Protein AF-A0A1Y0BDJ4-F1 (afdb_monomer_lite)

Radius of gyration: 20.53 Å; chains: 1; bounding box: 43×25×59 Å

Foldseek 3Di:
DVVVVVVVVVCVLCVPFCLVVLVVVLVVPLVVVVVVVCVVPVVCVVVLVPDPCNVVVVVCVSVVCCVPPSVVVSVVVVVVRVVVSCVVVVVVVVVVVD

Structure (mmCIF, N/CA/C/O backbone):
data_AF-A0A1Y0BDJ4-F1
#
_entry.id   AF-A0A1Y0BDJ4-F1
#
loop_
_atom_site.group_PDB
_atom_site.id
_atom_site.type_symbol
_atom_site.label_atom_id
_atom_site.label_alt_id
_atom_site.label_comp_id
_atom_site.label_asym_id
_atom_site.label_entity_id
_atom_site.label_seq_id
_atom_site.pdbx_PDB_ins_code
_atom_site.Cartn_x
_atom_site.Cartn_y
_atom_site.Cartn_z
_atom_site.occupancy
_atom_site.B_iso_or_equiv
_atom_site.auth_seq_id
_atom_site.auth_comp_id
_atom_site.auth_asym_id
_atom_site.auth_atom_id
_atom_site.pdbx_PDB_model_num
ATOM 1 N N . MET A 1 1 ? -28.094 -15.146 14.153 1.00 54.59 1 MET A N 1
ATOM 2 C CA . MET A 1 1 ? -28.500 -13.733 13.928 1.00 54.59 1 MET A CA 1
ATOM 3 C C . MET A 1 1 ? -27.518 -12.671 14.453 1.00 54.59 1 MET A C 1
ATOM 5 O O . MET A 1 1 ? -27.657 -11.525 14.044 1.00 54.59 1 MET A O 1
ATOM 9 N N . ASN A 1 2 ? -26.506 -13.004 15.273 1.00 68.19 2 ASN A N 1
ATOM 10 C CA . ASN A 1 2 ? -25.556 -12.007 15.812 1.00 68.19 2 ASN A CA 1
ATOM 11 C C . ASN A 1 2 ? -24.396 -11.637 14.868 1.00 68.19 2 ASN A C 1
ATOM 13 O O . ASN A 1 2 ? -24.034 -10.467 14.792 1.00 68.19 2 ASN A O 1
ATOM 17 N N . PHE A 1 3 ? -23.861 -12.583 14.089 1.00 77.69 3 PHE A N 1
ATOM 18 C CA . PHE A 1 3 ? -22.716 -12.315 13.201 1.00 77.69 3 PHE A CA 1
ATOM 19 C C . PHE A 1 3 ? -23.026 -11.332 12.064 1.00 77.69 3 PHE A C 1
ATOM 21 O O . PHE A 1 3 ? -22.222 -10.453 11.778 1.00 77.69 3 PHE A O 1
ATOM 28 N N . VAL A 1 4 ? -24.217 -11.414 11.461 1.00 82.69 4 VAL A N 1
ATOM 29 C CA . VAL A 1 4 ? -24.631 -10.489 10.388 1.00 82.69 4 VAL A CA 1
ATOM 30 C C . VAL A 1 4 ? -24.747 -9.055 10.912 1.00 82.69 4 VAL A C 1
ATOM 32 O O . VAL A 1 4 ? -24.276 -8.123 10.267 1.00 82.69 4 VAL A O 1
ATOM 35 N N . LYS A 1 5 ? -25.304 -8.875 12.118 1.00 77.75 5 LYS A N 1
ATOM 36 C CA . LYS A 1 5 ? -25.386 -7.561 12.774 1.00 77.75 5 LYS A CA 1
ATOM 37 C C . LYS A 1 5 ? -24.007 -7.037 13.187 1.00 77.75 5 LYS A C 1
ATOM 39 O O . LYS A 1 5 ? -23.756 -5.844 13.050 1.00 77.75 5 LYS A O 1
ATOM 44 N N . SER A 1 6 ? -23.108 -7.920 13.625 1.00 76.38 6 SER A N 1
ATOM 45 C CA . SER A 1 6 ? -21.713 -7.574 13.919 1.00 76.38 6 SER A CA 1
ATOM 46 C C . SER A 1 6 ? -20.987 -7.068 12.663 1.00 76.38 6 SER A C 1
ATOM 48 O O . SER A 1 6 ? -20.476 -5.950 12.674 1.00 76.38 6 SER A O 1
ATOM 50 N N . LEU A 1 7 ? -21.062 -7.788 11.538 1.00 79.94 7 LEU A N 1
ATOM 51 C CA . LEU A 1 7 ? -20.475 -7.349 10.263 1.00 79.94 7 LEU A CA 1
ATOM 52 C C . LEU A 1 7 ? -21.090 -6.044 9.742 1.00 79.94 7 LEU A C 1
ATOM 54 O O . LEU A 1 7 ? -20.378 -5.168 9.255 1.00 79.94 7 LEU A O 1
ATOM 58 N N . GLN A 1 8 ? -22.407 -5.883 9.873 1.00 80.00 8 GLN A N 1
ATOM 59 C CA . GLN A 1 8 ? -23.086 -4.646 9.496 1.00 80.00 8 GLN A CA 1
ATOM 60 C C . GLN A 1 8 ? -22.622 -3.460 10.356 1.00 80.00 8 GLN A C 1
ATOM 62 O O . GLN A 1 8 ? -22.442 -2.360 9.832 1.00 80.00 8 GLN A O 1
ATOM 67 N N . SER A 1 9 ? -22.395 -3.676 11.655 1.00 74.25 9 SER A N 1
ATOM 68 C CA . SER A 1 9 ? -21.864 -2.645 12.549 1.00 74.25 9 SER A CA 1
ATOM 69 C C . SER A 1 9 ? -20.429 -2.254 12.181 1.00 74.25 9 SER A C 1
ATOM 71 O O . SER A 1 9 ? -20.139 -1.064 12.086 1.00 74.25 9 SER A O 1
ATOM 73 N N . GLU A 1 10 ? -19.571 -3.222 11.842 1.00 78.75 10 GLU A N 1
ATOM 74 C CA . GLU A 1 10 ? -18.205 -2.975 11.356 1.00 78.75 10 GLU A CA 1
ATOM 75 C C . GLU A 1 10 ? -18.191 -2.198 10.035 1.00 78.75 10 GLU A C 1
ATOM 77 O O . GLU A 1 10 ? -17.439 -1.236 9.856 1.00 78.75 10 GLU A O 1
ATOM 82 N N . TRP A 1 11 ? -19.095 -2.542 9.119 1.00 76.12 11 TRP A N 1
ATOM 83 C CA . TRP A 1 11 ? -19.264 -1.800 7.874 1.00 76.12 11 TRP A CA 1
ATOM 84 C C . TRP A 1 11 ? -19.681 -0.345 8.123 1.00 76.12 11 TRP A C 1
ATOM 86 O O . TRP A 1 11 ? -19.155 0.579 7.496 1.00 76.12 11 TRP A O 1
ATOM 96 N N . LEU A 1 12 ? -20.590 -0.115 9.077 1.00 74.31 12 LEU A N 1
ATOM 97 C CA . LEU A 1 12 ? -21.033 1.227 9.452 1.00 74.31 12 LEU A CA 1
ATOM 98 C C . LEU A 1 12 ? -19.894 2.049 10.080 1.00 74.31 12 LEU A C 1
ATOM 100 O O . LEU A 1 12 ? -19.735 3.221 9.731 1.00 74.31 12 LEU A O 1
ATOM 104 N N . LYS A 1 13 ? -19.068 1.425 10.937 1.00 71.06 13 LYS A N 1
ATOM 105 C CA . LYS A 1 13 ? -17.863 2.035 11.529 1.00 71.06 13 LYS A CA 1
ATOM 106 C C . LYS A 1 13 ? -16.850 2.451 10.454 1.00 71.06 13 LYS A C 1
ATOM 108 O O . LYS A 1 13 ? -16.219 3.502 10.568 1.00 71.06 13 LYS A O 1
ATOM 113 N N . LYS A 1 14 ? -16.724 1.667 9.377 1.00 73.38 14 LYS A N 1
ATOM 114 C CA . LYS A 1 14 ? -15.774 1.917 8.279 1.00 73.38 14 LYS A CA 1
ATOM 115 C C . LYS A 1 14 ? -16.277 2.925 7.231 1.00 73.38 14 LYS A C 1
ATOM 117 O O . LYS A 1 14 ? -15.458 3.569 6.582 1.00 73.38 14 LYS A O 1
ATOM 122 N N . LYS A 1 15 ? -17.595 3.127 7.081 1.00 67.88 15 LYS A N 1
ATOM 123 C CA . LYS A 1 15 ? -18.221 3.934 6.002 1.00 67.88 15 LYS A CA 1
ATOM 124 C C . LYS A 1 15 ? -17.774 5.405 5.930 1.00 67.88 15 LYS A C 1
ATOM 126 O O . LYS A 1 15 ? -17.844 6.007 4.864 1.00 67.88 15 LYS A O 1
ATOM 131 N N . ARG A 1 16 ? -17.319 5.999 7.037 1.00 66.56 16 ARG A N 1
ATOM 132 C CA . ARG A 1 16 ? -16.757 7.370 7.082 1.00 66.56 16 ARG A CA 1
ATOM 133 C C . ARG A 1 16 ? -15.278 7.395 7.472 1.00 66.56 16 ARG A C 1
ATOM 135 O O . ARG A 1 16 ? -14.761 8.427 7.888 1.00 66.56 16 ARG A O 1
ATOM 142 N N . SER A 1 17 ? -14.617 6.247 7.389 1.00 73.44 17 SER A N 1
ATOM 143 C CA . SER A 1 17 ? -13.212 6.109 7.734 1.00 73.44 17 SER A CA 1
ATOM 144 C C . SER A 1 17 ? -12.317 6.379 6.526 1.00 73.44 17 SER A C 1
ATOM 146 O O . SER A 1 17 ? -12.663 6.069 5.385 1.00 73.44 17 SER A O 1
ATOM 148 N N . LEU A 1 18 ? -11.111 6.879 6.797 1.00 77.81 18 LEU A N 1
ATOM 149 C CA . LEU A 1 18 ? -10.036 7.024 5.816 1.00 77.81 18 LEU A CA 1
ATOM 150 C C . LEU A 1 18 ? -9.548 5.677 5.247 1.00 77.81 18 LEU A C 1
ATOM 152 O O . LEU A 1 18 ? -8.746 5.669 4.320 1.00 77.81 18 LEU A O 1
ATOM 156 N N . ALA A 1 19 ? -10.059 4.539 5.735 1.00 79.31 19 ALA A N 1
ATOM 157 C CA . ALA A 1 19 ? -9.713 3.209 5.237 1.00 79.31 19 ALA A CA 1
ATOM 158 C C . ALA A 1 19 ? -9.921 3.061 3.724 1.00 79.31 19 ALA A C 1
ATOM 160 O O . ALA A 1 19 ? -9.092 2.463 3.046 1.00 79.31 19 ALA A O 1
ATOM 161 N N . ALA A 1 20 ? -11.026 3.595 3.193 1.00 78.12 20 ALA A N 1
ATOM 162 C CA . ALA A 1 20 ? -11.308 3.525 1.760 1.00 78.12 20 ALA A CA 1
ATOM 163 C C . ALA A 1 20 ? -10.284 4.338 0.951 1.00 78.12 20 ALA A C 1
ATOM 165 O O . ALA A 1 20 ? -9.789 3.872 -0.072 1.00 78.12 20 ALA A O 1
ATOM 166 N N . TRP A 1 21 ? -9.906 5.514 1.455 1.00 82.75 21 TRP A N 1
ATOM 167 C CA . TRP A 1 21 ? -8.902 6.379 0.836 1.00 82.75 21 TRP A CA 1
ATOM 168 C C . TRP A 1 21 ? -7.498 5.786 0.880 1.00 82.75 21 TRP A C 1
ATOM 170 O O . TRP A 1 21 ? -6.749 5.941 -0.076 1.00 82.75 21 TRP A O 1
ATOM 180 N N . LEU A 1 22 ? -7.158 5.064 1.946 1.00 82.06 22 LEU A N 1
ATOM 181 C CA . LEU A 1 22 ? -5.889 4.352 2.075 1.00 82.06 22 LEU A CA 1
ATOM 182 C C . LEU A 1 22 ? -5.759 3.254 1.010 1.00 82.06 22 LEU A C 1
ATOM 184 O O . LEU A 1 22 ? -4.723 3.151 0.360 1.00 82.06 22 LEU A O 1
ATOM 188 N N . VAL A 1 23 ? -6.828 2.484 0.776 1.00 84.25 23 VAL A N 1
ATOM 189 C CA . VAL A 1 23 ? -6.849 1.438 -0.261 1.00 84.25 23 VAL A CA 1
ATOM 190 C C . VAL A 1 23 ? -6.778 2.046 -1.660 1.00 84.25 23 VAL A C 1
ATOM 192 O O . VAL A 1 23 ? -5.966 1.607 -2.470 1.00 84.25 23 VAL A O 1
ATOM 195 N N . ILE A 1 24 ? -7.587 3.072 -1.939 1.00 86.06 24 ILE A N 1
ATOM 196 C CA . ILE A 1 24 ? -7.591 3.747 -3.244 1.00 86.06 24 ILE A CA 1
ATOM 197 C C . ILE A 1 24 ? -6.225 4.397 -3.505 1.00 86.06 24 ILE A C 1
ATOM 199 O O . ILE A 1 24 ? -5.612 4.145 -4.538 1.00 86.06 24 ILE A O 1
ATOM 203 N N . GLY A 1 25 ? -5.708 5.178 -2.554 1.00 85.81 25 GLY A N 1
ATOM 204 C CA . GLY A 1 25 ? -4.410 5.841 -2.673 1.00 85.81 25 GLY A CA 1
ATOM 205 C C . GLY A 1 25 ? -3.261 4.849 -2.844 1.00 85.81 25 GLY A C 1
ATOM 206 O O . GLY A 1 25 ? -2.428 5.027 -3.729 1.00 85.81 25 GLY A O 1
ATOM 207 N N . GLY A 1 26 ? -3.255 3.766 -2.062 1.00 84.75 26 GLY A N 1
ATOM 208 C CA . GLY A 1 26 ? -2.260 2.703 -2.183 1.00 84.75 26 GLY A CA 1
ATOM 209 C C . GLY A 1 26 ? -2.309 1.987 -3.536 1.00 84.75 26 GLY A C 1
ATOM 210 O O . GLY A 1 26 ? -1.266 1.760 -4.143 1.00 84.75 26 GLY A O 1
ATOM 211 N N . ALA A 1 27 ? -3.506 1.697 -4.055 1.00 86.06 27 ALA A N 1
ATOM 212 C CA . ALA A 1 27 ? -3.678 1.040 -5.351 1.00 86.06 27 ALA A CA 1
ATOM 213 C C . ALA A 1 27 ? -3.169 1.895 -6.525 1.00 86.06 27 ALA A C 1
ATOM 215 O O . ALA A 1 27 ? -2.598 1.359 -7.474 1.00 86.06 27 ALA A O 1
ATOM 216 N N . PHE A 1 28 ? -3.332 3.220 -6.457 1.00 88.50 28 PHE A N 1
ATOM 217 C CA . PHE A 1 28 ? -2.844 4.134 -7.495 1.00 88.50 28 PHE A CA 1
ATOM 218 C C . PHE A 1 28 ? -1.363 4.492 -7.363 1.00 88.50 28 PHE A C 1
ATOM 220 O O . PHE A 1 28 ? -0.777 4.995 -8.324 1.00 88.50 28 PHE A O 1
ATOM 227 N N . PHE A 1 29 ? -0.734 4.216 -6.224 1.00 86.06 29 PHE A N 1
ATOM 228 C CA . PHE A 1 29 ? 0.634 4.641 -5.950 1.00 86.06 29 PHE A CA 1
ATOM 229 C C . PHE A 1 29 ? 1.658 4.018 -6.918 1.00 86.06 29 PHE A C 1
ATOM 231 O O . PHE A 1 29 ? 2.348 4.746 -7.635 1.00 86.06 29 PHE A O 1
ATOM 238 N N . THR A 1 30 ? 1.715 2.684 -7.018 1.00 86.31 30 THR A N 1
ATOM 239 C CA . THR A 1 30 ? 2.675 1.998 -7.908 1.00 86.31 30 THR A CA 1
ATOM 240 C C . THR A 1 30 ? 2.444 2.293 -9.393 1.00 86.31 30 THR A C 1
ATOM 242 O O . THR A 1 30 ? 3.412 2.656 -10.069 1.00 86.31 30 THR A O 1
ATOM 245 N N . PRO A 1 31 ? 1.207 2.216 -9.933 1.00 87.69 31 PRO A N 1
ATOM 246 C CA . PRO A 1 31 ? 0.950 2.568 -11.328 1.00 87.69 31 PRO A CA 1
ATOM 247 C C . PRO A 1 31 ? 1.360 4.005 -11.659 1.00 87.69 31 PRO A C 1
ATOM 249 O O . PRO A 1 31 ? 1.956 4.240 -12.709 1.00 87.69 31 PRO A O 1
ATOM 252 N N . SER A 1 32 ? 1.108 4.953 -10.749 1.00 89.31 32 SER A N 1
ATOM 253 C CA . SER A 1 32 ? 1.476 6.358 -10.952 1.00 89.31 32 SER A CA 1
ATOM 254 C C . SER A 1 32 ? 2.989 6.530 -11.051 1.00 89.31 32 SER A C 1
ATOM 256 O O . SER A 1 32 ? 3.472 7.165 -11.985 1.00 89.31 32 SER A O 1
ATOM 258 N N . ILE A 1 33 ? 3.761 5.917 -10.147 1.00 88.06 33 ILE A N 1
ATOM 259 C CA . ILE A 1 33 ? 5.232 5.985 -10.178 1.00 88.06 33 ILE A CA 1
ATOM 260 C C . ILE A 1 33 ? 5.787 5.405 -11.478 1.00 88.06 33 ILE A C 1
ATOM 262 O O . ILE A 1 33 ? 6.656 6.012 -12.109 1.00 88.06 33 ILE A O 1
ATOM 266 N N . ILE A 1 34 ? 5.281 4.245 -11.901 1.00 86.81 34 ILE A N 1
ATOM 267 C CA . ILE A 1 34 ? 5.720 3.602 -13.143 1.00 86.81 34 ILE A CA 1
ATOM 268 C C . ILE A 1 34 ? 5.376 4.486 -14.345 1.00 86.81 34 ILE A C 1
ATOM 270 O O . ILE A 1 34 ? 6.216 4.658 -15.230 1.00 86.81 34 ILE A O 1
ATOM 274 N N . LEU A 1 35 ? 4.185 5.090 -14.365 1.00 88.69 35 LEU A N 1
ATOM 275 C CA . LEU A 1 35 ? 3.766 6.009 -15.420 1.00 88.69 35 LEU A CA 1
ATOM 276 C C . LEU A 1 35 ? 4.692 7.231 -15.498 1.00 88.69 35 LEU A C 1
ATOM 278 O O . LEU A 1 35 ? 5.228 7.520 -16.567 1.00 88.69 35 LEU A O 1
ATOM 282 N N . PHE A 1 36 ? 4.958 7.901 -14.373 1.00 90.88 36 PHE A N 1
ATOM 283 C CA . PHE A 1 36 ? 5.871 9.049 -14.326 1.00 90.88 36 PHE A CA 1
ATOM 284 C C . PHE A 1 36 ? 7.299 8.676 -14.740 1.00 90.88 36 PHE A C 1
ATOM 286 O O . PHE A 1 36 ? 7.937 9.404 -15.504 1.00 90.88 36 PHE A O 1
ATOM 293 N N . SER A 1 37 ? 7.794 7.519 -14.291 1.00 87.50 37 SER A N 1
ATOM 294 C CA . SER A 1 37 ? 9.115 7.011 -14.672 1.00 87.50 37 SER A CA 1
ATOM 295 C C . SER A 1 37 ? 9.219 6.760 -16.179 1.00 87.50 37 SER A C 1
ATOM 297 O O . SER A 1 37 ? 10.229 7.106 -16.799 1.00 87.50 37 SER A O 1
ATOM 299 N N . ARG A 1 38 ? 8.159 6.222 -16.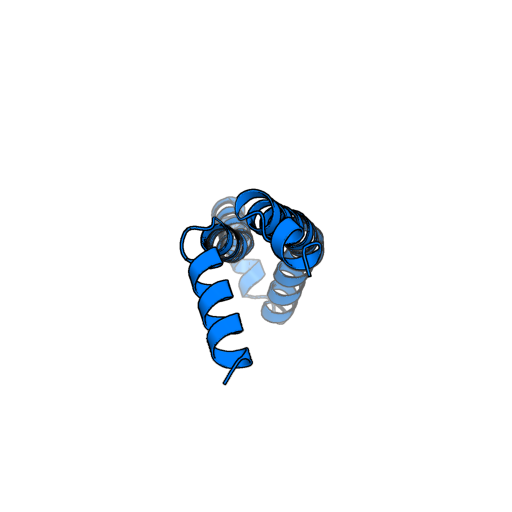794 1.00 86.75 38 A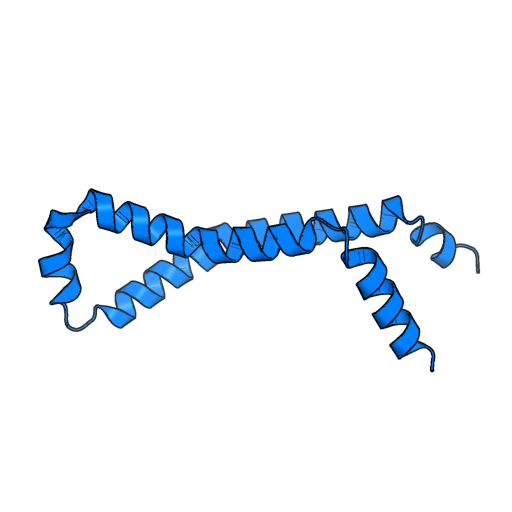RG A N 1
ATOM 300 C CA . ARG A 1 38 ? 8.091 5.979 -18.241 1.00 86.75 38 ARG A CA 1
ATOM 301 C C . ARG A 1 38 ? 8.011 7.277 -19.037 1.00 86.75 38 ARG A C 1
ATOM 303 O O . ARG A 1 38 ? 8.767 7.423 -19.990 1.00 86.75 38 ARG A O 1
ATOM 310 N N . ILE A 1 39 ? 7.187 8.238 -18.618 1.00 89.75 39 ILE A N 1
ATOM 311 C CA . ILE A 1 39 ? 7.094 9.554 -19.274 1.00 89.75 39 ILE A CA 1
ATOM 312 C C . ILE A 1 39 ? 8.461 10.254 -19.274 1.00 89.75 39 ILE A C 1
ATOM 314 O O . ILE A 1 39 ? 8.910 10.736 -20.312 1.00 89.75 39 ILE A O 1
ATOM 318 N N . LYS A 1 40 ? 9.171 10.251 -18.138 1.00 89.31 40 LYS A N 1
ATOM 319 C CA . LYS A 1 40 ? 10.501 10.872 -18.027 1.00 89.31 40 LYS A CA 1
ATOM 320 C C . LYS A 1 40 ? 11.566 10.157 -18.867 1.00 89.31 40 LYS A C 1
ATOM 322 O O . LYS A 1 40 ? 12.482 10.797 -19.371 1.00 89.31 40 LYS A O 1
ATOM 327 N N . ASN A 1 41 ? 11.451 8.839 -19.030 1.00 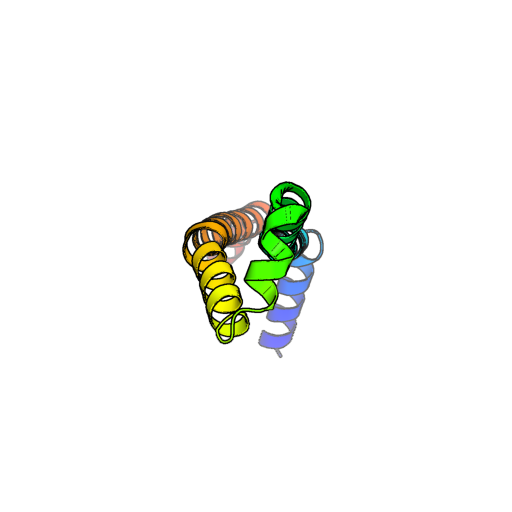85.06 41 ASN A N 1
ATOM 328 C CA . ASN A 1 41 ? 12.392 8.016 -19.790 1.00 85.06 41 ASN A CA 1
ATOM 329 C C . ASN A 1 41 ? 11.854 7.628 -21.180 1.00 85.06 41 ASN A C 1
ATOM 331 O O . ASN A 1 41 ? 12.143 6.528 -21.655 1.00 85.06 41 ASN A O 1
ATOM 335 N N . ALA A 1 42 ? 11.121 8.542 -21.836 1.00 80.19 42 ALA A N 1
ATOM 336 C CA . ALA A 1 42 ? 10.517 8.386 -23.168 1.00 80.19 42 ALA A CA 1
ATOM 337 C C . ALA A 1 42 ? 11.428 7.653 -24.176 1.00 80.19 42 ALA A C 1
ATOM 339 O O . ALA A 1 42 ? 11.030 6.690 -24.827 1.00 80.19 42 ALA A O 1
ATOM 340 N N . HIS A 1 43 ? 12.697 8.061 -24.237 1.00 78.19 43 HIS A N 1
ATOM 341 C CA . HIS A 1 43 ? 13.685 7.546 -25.185 1.00 78.19 43 HIS A CA 1
ATOM 342 C C . HIS A 1 43 ? 14.061 6.064 -24.966 1.00 78.19 43 HIS A C 1
ATOM 344 O O . HIS A 1 43 ? 14.492 5.388 -25.896 1.00 78.19 43 HIS A O 1
ATOM 350 N N . LYS A 1 44 ? 13.924 5.527 -23.748 1.00 78.88 44 LYS A N 1
ATOM 351 C CA . LYS A 1 44 ? 14.284 4.131 -23.427 1.00 78.88 44 LYS A CA 1
ATOM 352 C C . LYS A 1 44 ? 13.120 3.155 -23.625 1.00 78.88 44 LYS A C 1
ATOM 354 O O . LYS A 1 44 ? 13.298 1.954 -23.458 1.00 78.88 44 LYS A O 1
ATOM 359 N N . LEU A 1 45 ? 11.925 3.645 -23.958 1.00 78.50 45 LEU A N 1
ATOM 360 C CA . LEU A 1 45 ? 10.734 2.802 -24.087 1.00 78.50 45 LEU A CA 1
ATOM 361 C C . LEU A 1 45 ? 10.773 1.896 -25.316 1.00 78.50 45 LEU A C 1
ATOM 363 O O . LEU A 1 45 ? 10.313 0.764 -25.233 1.00 78.50 45 LEU A O 1
ATOM 367 N N . THR A 1 46 ? 11.345 2.354 -26.429 1.00 79.06 46 THR A N 1
ATOM 368 C CA . THR A 1 46 ? 11.438 1.562 -27.667 1.00 79.06 46 THR A CA 1
ATOM 369 C C . THR A 1 46 ? 12.274 0.299 -27.472 1.00 79.06 46 THR A C 1
ATOM 371 O O . THR A 1 46 ? 11.869 -0.779 -27.898 1.00 79.06 46 THR A O 1
ATOM 374 N N . THR A 1 47 ? 13.392 0.402 -26.754 1.00 80.50 47 THR A N 1
ATOM 375 C CA . THR A 1 47 ? 14.236 -0.750 -26.412 1.00 80.50 47 THR A CA 1
ATOM 376 C C . THR A 1 47 ? 13.621 -1.619 -25.315 1.00 80.50 47 THR A C 1
ATOM 378 O O . THR A 1 47 ? 13.776 -2.835 -25.344 1.00 80.50 47 THR A O 1
ATOM 381 N N . LEU A 1 48 ? 12.883 -1.023 -24.370 1.00 80.44 48 LEU A N 1
ATOM 382 C CA . LEU A 1 48 ? 12.222 -1.751 -23.285 1.00 80.44 48 LEU A CA 1
ATOM 383 C C . LEU A 1 48 ? 11.041 -2.604 -23.780 1.00 80.44 48 LEU A C 1
ATOM 385 O O . LEU A 1 48 ? 10.892 -3.742 -23.348 1.00 80.44 48 LEU A O 1
ATOM 389 N N . TYR A 1 49 ? 10.203 -2.067 -24.674 1.00 83.50 49 TYR A N 1
ATOM 390 C CA . TYR A 1 49 ? 9.036 -2.778 -25.212 1.00 83.50 49 TYR A CA 1
ATOM 391 C C . TYR A 1 49 ? 9.399 -3.835 -26.256 1.00 83.50 49 TYR A C 1
ATOM 393 O O . TYR A 1 49 ? 8.644 -4.784 -26.437 1.00 83.50 49 TYR A O 1
ATOM 401 N N . GLY A 1 50 ? 10.548 -3.692 -26.922 1.00 82.94 50 GLY A N 1
ATOM 402 C CA . GLY A 1 50 ? 11.066 -4.701 -27.848 1.00 82.94 50 GLY A CA 1
ATOM 403 C C . GLY A 1 50 ? 11.702 -5.914 -27.161 1.00 82.94 50 GLY A C 1
ATOM 404 O O . GLY A 1 50 ? 12.070 -6.869 -27.840 1.00 82.94 50 GLY A O 1
ATOM 405 N N . ALA A 1 51 ? 11.861 -5.889 -25.834 1.00 88.00 51 ALA A N 1
ATOM 406 C CA . ALA A 1 51 ? 12.496 -6.974 -25.102 1.00 88.00 51 ALA A CA 1
ATOM 407 C C . ALA A 1 51 ? 11.553 -8.191 -24.970 1.00 88.00 51 ALA A C 1
ATOM 409 O O . ALA A 1 51 ? 10.398 -8.029 -24.566 1.00 88.00 51 ALA A O 1
ATOM 410 N N . PRO A 1 52 ? 12.034 -9.422 -25.230 1.00 88.25 52 PRO A N 1
ATOM 411 C CA . PRO A 1 52 ? 11.208 -10.631 -25.149 1.00 88.25 52 PRO A CA 1
ATOM 412 C C . PRO A 1 52 ? 10.725 -10.934 -23.721 1.00 88.25 52 PRO A C 1
ATOM 414 O O . PRO A 1 52 ? 9.710 -11.598 -23.534 1.00 88.25 52 PRO A O 1
ATOM 417 N N . ASP A 1 53 ? 11.420 -10.420 -22.705 1.00 91.00 53 ASP A N 1
ATOM 418 C CA . ASP A 1 53 ? 11.127 -10.617 -21.283 1.00 91.00 53 ASP A CA 1
ATOM 419 C C . ASP A 1 53 ? 10.418 -9.419 -20.627 1.00 91.00 53 ASP A C 1
ATOM 421 O O . ASP A 1 53 ? 10.349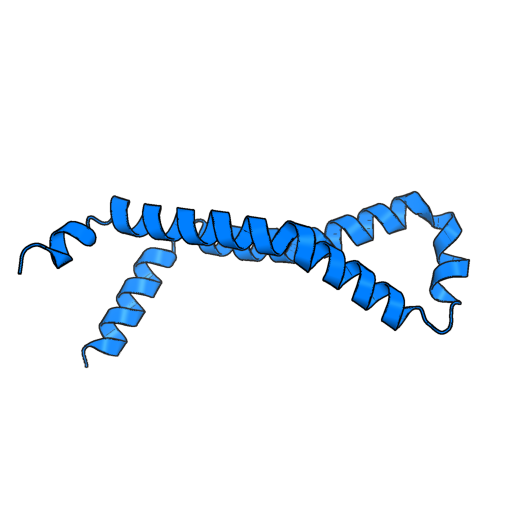 -9.321 -19.397 1.00 91.00 53 ASP A O 1
ATOM 425 N N . PHE A 1 54 ? 9.859 -8.511 -21.436 1.00 88.50 54 PHE A N 1
ATOM 426 C CA . PHE A 1 54 ? 9.207 -7.284 -20.976 1.00 88.50 54 PHE A CA 1
ATOM 427 C C . PHE A 1 54 ? 8.170 -7.524 -19.867 1.00 88.50 54 PHE A C 1
ATOM 429 O O . PHE A 1 54 ? 8.208 -6.857 -18.832 1.00 88.50 54 PHE A O 1
ATOM 436 N N . TRP A 1 55 ? 7.260 -8.483 -20.058 1.00 87.38 55 TRP A N 1
ATOM 437 C CA . TRP A 1 55 ? 6.172 -8.751 -19.111 1.00 87.38 55 TRP A CA 1
ATOM 438 C C . TRP A 1 55 ? 6.674 -9.247 -17.758 1.00 87.38 55 TRP A C 1
ATOM 440 O O . TRP A 1 55 ? 6.179 -8.812 -16.720 1.00 87.38 55 TRP A O 1
ATOM 450 N N . ILE A 1 56 ? 7.694 -10.105 -17.767 1.00 90.31 56 ILE A N 1
ATOM 451 C CA . ILE A 1 56 ? 8.295 -10.663 -16.552 1.00 90.31 56 ILE A CA 1
ATOM 452 C C . ILE A 1 56 ? 9.021 -9.558 -15.786 1.00 90.31 56 ILE A C 1
ATOM 454 O O . ILE A 1 56 ? 8.822 -9.401 -14.582 1.00 90.31 56 ILE A O 1
ATOM 458 N N . LYS A 1 57 ? 9.807 -8.734 -16.489 1.00 88.50 57 LYS A N 1
ATOM 459 C CA . LYS A 1 57 ? 10.484 -7.576 -15.895 1.00 88.50 57 LYS A CA 1
ATOM 460 C C . LYS A 1 57 ? 9.494 -6.574 -15.310 1.00 88.50 57 LYS A C 1
ATOM 462 O O . LYS A 1 57 ? 9.691 -6.120 -14.187 1.00 88.50 57 LYS A O 1
ATOM 467 N N . LEU A 1 58 ? 8.420 -6.254 -16.036 1.00 87.94 58 LEU A N 1
ATOM 468 C CA . LEU A 1 58 ? 7.387 -5.333 -15.566 1.00 87.94 58 LEU A CA 1
ATOM 469 C C . LEU A 1 58 ? 6.677 -5.867 -14.319 1.00 87.94 58 LEU A C 1
ATOM 471 O O . LEU A 1 58 ? 6.484 -5.117 -13.362 1.00 87.94 58 LEU A O 1
ATOM 475 N N . TRP A 1 59 ? 6.307 -7.148 -14.322 1.00 89.06 59 TRP A N 1
ATOM 476 C CA . TRP A 1 59 ? 5.674 -7.793 -13.177 1.00 89.06 59 TRP A CA 1
ATOM 477 C C . TRP A 1 59 ? 6.580 -7.751 -11.949 1.00 89.06 59 TRP A C 1
ATOM 479 O O . TRP A 1 59 ? 6.173 -7.227 -10.915 1.00 89.06 59 TRP A O 1
ATOM 489 N N . ASN A 1 60 ? 7.824 -8.216 -12.085 1.00 89.94 60 ASN A N 1
ATOM 490 C CA . ASN A 1 60 ? 8.783 -8.256 -10.983 1.00 89.94 60 ASN A CA 1
ATOM 491 C C . ASN A 1 60 ? 9.062 -6.857 -10.431 1.00 89.94 60 ASN A C 1
ATOM 493 O O . ASN A 1 60 ? 9.000 -6.661 -9.225 1.00 89.94 60 ASN A O 1
ATOM 497 N N . GLN A 1 61 ? 9.267 -5.867 -11.302 1.00 87.12 61 GLN A N 1
ATOM 498 C CA . GLN A 1 61 ? 9.492 -4.482 -10.890 1.00 87.12 61 GLN A CA 1
ATOM 499 C C . GLN A 1 61 ? 8.291 -3.900 -10.126 1.00 87.12 61 GLN A C 1
ATOM 501 O O . GLN A 1 61 ? 8.455 -3.207 -9.121 1.00 87.12 61 GLN A O 1
ATOM 506 N N . THR A 1 62 ? 7.072 -4.168 -10.600 1.00 87.38 62 THR A N 1
ATOM 507 C CA . THR A 1 62 ? 5.839 -3.683 -9.960 1.00 87.38 62 THR A CA 1
ATOM 508 C C . THR A 1 62 ? 5.620 -4.374 -8.615 1.00 87.38 62 THR A C 1
ATOM 510 O O . THR A 1 62 ? 5.276 -3.723 -7.627 1.00 87.38 62 THR A O 1
ATOM 513 N N . TRP A 1 63 ? 5.856 -5.686 -8.567 1.00 87.88 63 TRP A N 1
ATOM 514 C CA . TRP A 1 63 ? 5.711 -6.506 -7.373 1.00 87.88 63 TRP A CA 1
ATOM 515 C C . TRP A 1 63 ? 6.741 -6.158 -6.299 1.00 87.88 63 TRP A C 1
ATOM 517 O O . TRP A 1 63 ? 6.375 -5.982 -5.144 1.00 87.88 63 TRP A O 1
ATOM 527 N N . GLU A 1 64 ? 8.010 -5.998 -6.668 1.00 88.00 64 GLU A N 1
ATOM 528 C CA . GLU A 1 64 ? 9.086 -5.635 -5.742 1.00 88.00 64 GLU A CA 1
ATOM 529 C C . GLU A 1 64 ? 8.823 -4.266 -5.100 1.00 88.00 64 GLU A C 1
ATOM 531 O O . GLU A 1 64 ? 8.893 -4.120 -3.880 1.00 88.00 64 GLU A O 1
ATOM 536 N N . SER A 1 65 ? 8.399 -3.282 -5.902 1.00 83.06 65 SER A N 1
ATOM 537 C CA . SER A 1 65 ? 7.976 -1.973 -5.395 1.00 83.06 65 SER A CA 1
ATOM 538 C C . SER A 1 65 ? 6.773 -2.074 -4.447 1.00 83.06 65 SER A C 1
ATOM 540 O O . SER A 1 65 ? 6.758 -1.421 -3.400 1.00 83.06 65 SER A O 1
ATOM 542 N N . MET A 1 66 ? 5.778 -2.904 -4.778 1.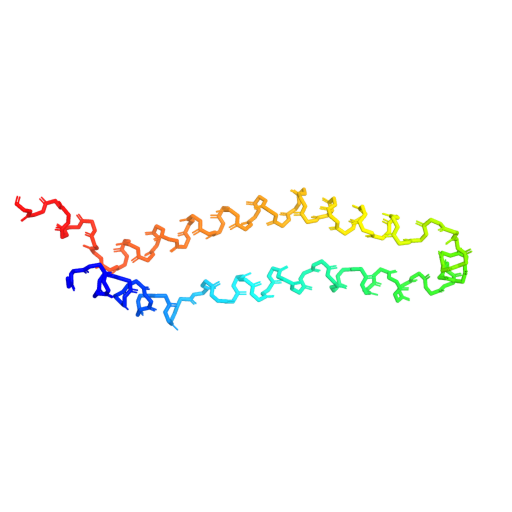00 85.56 66 MET A N 1
ATOM 543 C CA . MET A 1 66 ? 4.623 -3.159 -3.912 1.00 85.56 66 MET A CA 1
ATOM 544 C C . MET A 1 66 ? 5.048 -3.807 -2.583 1.00 85.56 66 MET A C 1
ATOM 546 O O . MET A 1 66 ? 4.600 -3.383 -1.517 1.00 85.56 66 MET A O 1
ATOM 550 N N . ALA A 1 67 ? 5.933 -4.803 -2.635 1.00 87.31 67 ALA A N 1
ATOM 551 C CA . ALA A 1 67 ? 6.355 -5.591 -1.485 1.00 87.31 67 ALA A CA 1
ATOM 552 C C . ALA A 1 67 ? 7.237 -4.813 -0.506 1.00 87.31 67 ALA A C 1
ATOM 554 O O . ALA A 1 67 ? 7.041 -4.913 0.703 1.00 87.31 67 ALA A O 1
ATOM 555 N N . VAL A 1 68 ? 8.183 -4.022 -1.013 1.00 86.88 68 VAL A N 1
ATOM 556 C CA . VAL A 1 68 ? 9.150 -3.307 -0.169 1.00 86.88 68 VAL A CA 1
ATOM 557 C C . VAL A 1 68 ? 8.559 -2.026 0.421 1.00 86.88 68 VAL A C 1
ATOM 559 O O . VAL A 1 68 ? 8.912 -1.649 1.534 1.00 86.88 68 VAL A O 1
ATOM 562 N N . PHE A 1 69 ? 7.657 -1.350 -0.297 1.00 83.94 69 PHE A N 1
ATOM 563 C CA . PHE A 1 69 ? 7.174 -0.028 0.108 1.00 83.94 69 PHE A CA 1
ATOM 564 C C . PHE A 1 69 ? 5.705 -0.017 0.540 1.00 83.94 69 PHE A C 1
ATOM 566 O O . PHE A 1 69 ? 5.386 0.366 1.667 1.00 83.94 69 PHE A O 1
ATOM 573 N N . LEU A 1 70 ? 4.796 -0.436 -0.345 1.00 85.69 70 LEU A N 1
ATOM 574 C CA . LEU A 1 70 ? 3.355 -0.311 -0.102 1.00 85.69 70 LEU A CA 1
ATOM 575 C C . LEU A 1 70 ? 2.853 -1.263 0.975 1.00 85.69 70 LEU A C 1
ATOM 577 O O . LEU A 1 70 ? 2.020 -0.862 1.782 1.00 85.69 70 LEU A O 1
ATOM 581 N N . LEU A 1 71 ? 3.345 -2.503 0.999 1.00 88.25 71 LEU A N 1
ATOM 582 C CA . LEU A 1 71 ? 2.907 -3.496 1.978 1.00 88.25 71 LEU A CA 1
ATOM 583 C C . LEU A 1 71 ? 3.216 -3.063 3.423 1.00 88.25 71 LEU A C 1
ATOM 585 O O . LEU A 1 71 ? 2.278 -3.000 4.220 1.00 88.25 71 LEU A O 1
ATOM 589 N N . PRO A 1 72 ? 4.460 -2.685 3.777 1.00 90.44 72 PRO A N 1
ATOM 590 C CA . PRO A 1 72 ? 4.774 -2.217 5.127 1.00 90.44 72 PRO A CA 1
ATOM 591 C C . PRO A 1 72 ? 3.948 -0.997 5.546 1.00 90.44 72 PRO A C 1
ATOM 593 O O . PRO A 1 72 ? 3.364 -0.984 6.629 1.00 90.44 72 PRO A O 1
ATOM 596 N N . ILE A 1 73 ? 3.834 0.008 4.673 1.00 89.25 73 ILE A N 1
ATOM 597 C CA . ILE A 1 73 ? 3.068 1.230 4.957 1.00 89.25 73 ILE A CA 1
ATOM 598 C C . ILE A 1 73 ? 1.576 0.917 5.095 1.00 89.25 73 ILE A C 1
ATOM 600 O O . ILE A 1 73 ? 0.923 1.399 6.020 1.00 89.25 73 ILE A O 1
ATOM 604 N N . GLY A 1 74 ? 1.037 0.081 4.210 1.00 87.94 74 GLY A N 1
ATOM 605 C CA . GLY A 1 74 ? -0.355 -0.351 4.243 1.00 87.94 74 GLY A CA 1
ATOM 606 C C . GLY A 1 74 ? -0.701 -1.091 5.533 1.00 87.94 74 GLY A C 1
ATOM 607 O O . GLY A 1 74 ? -1.755 -0.832 6.112 1.00 87.94 74 GLY A O 1
ATOM 608 N N . ILE A 1 75 ? 0.201 -1.946 6.026 1.00 90.50 75 ILE A N 1
ATOM 609 C CA . ILE A 1 75 ? 0.036 -2.642 7.308 1.00 90.50 75 ILE A CA 1
ATOM 610 C C . ILE A 1 75 ? 0.051 -1.641 8.467 1.00 90.50 75 ILE A C 1
ATOM 612 O O . ILE A 1 75 ? -0.876 -1.642 9.274 1.00 90.50 75 ILE A O 1
ATOM 616 N N . ILE A 1 76 ? 1.056 -0.761 8.536 1.00 91.12 76 ILE A N 1
ATOM 617 C CA . ILE A 1 76 ? 1.190 0.226 9.621 1.00 91.12 76 ILE A CA 1
ATOM 618 C C . ILE A 1 76 ? -0.045 1.128 9.687 1.00 91.12 76 ILE A C 1
ATOM 620 O O . ILE A 1 76 ? -0.662 1.278 10.744 1.00 91.12 76 ILE A O 1
ATOM 624 N N . LEU A 1 77 ? -0.436 1.704 8.550 1.00 89.25 77 LEU A N 1
ATOM 625 C CA . LEU A 1 77 ? -1.592 2.588 8.476 1.00 89.25 77 LEU A CA 1
ATOM 626 C C . LEU A 1 77 ? -2.902 1.827 8.711 1.00 89.25 77 LEU A C 1
ATOM 628 O O . LEU A 1 77 ? -3.799 2.355 9.362 1.00 89.25 77 LEU A O 1
ATOM 632 N N . GLY A 1 78 ? -3.018 0.591 8.222 1.00 89.25 78 GLY A N 1
ATOM 633 C CA . GLY A 1 78 ? -4.192 -0.255 8.426 1.00 89.25 78 GLY A CA 1
ATOM 634 C C . GLY A 1 78 ? -4.420 -0.586 9.899 1.00 89.25 78 GLY A C 1
ATOM 635 O O . GLY A 1 78 ? -5.525 -0.395 10.407 1.00 89.25 78 GLY A O 1
ATOM 636 N N . VAL A 1 79 ? -3.368 -1.014 10.602 1.00 90.06 79 VAL A N 1
ATOM 637 C CA . VAL A 1 79 ? -3.415 -1.293 12.044 1.00 90.06 79 VAL A CA 1
ATOM 638 C C . VAL A 1 79 ? -3.695 -0.013 12.831 1.00 90.06 79 VAL A C 1
ATOM 640 O O . VAL A 1 79 ? -4.583 -0.006 13.680 1.00 90.06 79 VAL A O 1
ATOM 643 N N . GLY A 1 80 ? -2.999 1.087 12.526 1.00 88.31 80 GLY A N 1
ATOM 644 C CA . GLY A 1 80 ? -3.211 2.372 13.200 1.00 88.31 80 GLY A CA 1
ATOM 645 C C . GLY A 1 80 ? -4.625 2.924 13.013 1.00 88.31 80 GLY A C 1
ATOM 646 O O . GLY A 1 80 ? -5.226 3.471 13.933 1.00 88.31 80 GLY A O 1
ATOM 647 N N . LEU A 1 81 ? -5.203 2.749 11.830 1.00 86.44 81 LEU A N 1
ATOM 648 C CA . LEU A 1 81 ? -6.559 3.193 11.552 1.00 86.44 81 LEU A CA 1
ATOM 649 C C . LEU A 1 81 ? -7.601 2.315 12.256 1.00 86.44 81 LEU A C 1
ATOM 651 O O . LEU A 1 81 ? -8.598 2.838 12.755 1.00 86.44 81 LEU A O 1
ATOM 655 N N . LEU A 1 82 ? -7.369 1.002 12.340 1.00 84.94 82 LEU A N 1
ATOM 656 C CA . LEU A 1 82 ? -8.229 0.096 13.100 1.00 84.94 82 LEU A CA 1
ATOM 657 C C . LEU A 1 82 ? -8.249 0.481 14.586 1.00 84.94 82 LEU A C 1
ATOM 659 O O . LEU A 1 82 ? -9.321 0.657 15.162 1.00 84.94 82 LEU A O 1
ATOM 663 N N . THR A 1 83 ? -7.078 0.689 15.193 1.00 84.75 83 THR A N 1
ATOM 664 C CA . THR A 1 83 ? -6.984 1.072 16.610 1.00 84.75 83 THR A CA 1
ATOM 665 C C . THR A 1 83 ? -7.636 2.427 16.882 1.00 84.75 83 THR A C 1
ATOM 667 O O . THR A 1 83 ? -8.348 2.568 17.877 1.00 84.75 83 THR A O 1
ATOM 670 N N . GLN A 1 84 ? -7.486 3.403 15.980 1.00 84.56 84 GLN A N 1
ATOM 671 C CA . GLN A 1 84 ? -8.165 4.699 16.083 1.00 84.56 84 GLN A CA 1
ATOM 672 C C . GLN A 1 84 ? -9.691 4.583 16.008 1.00 84.56 84 GLN A C 1
ATOM 674 O O . GLN A 1 84 ? -10.388 5.263 16.764 1.00 84.56 84 GLN A O 1
ATOM 679 N N . ILE A 1 85 ? -10.223 3.735 15.119 1.00 85.25 85 ILE A N 1
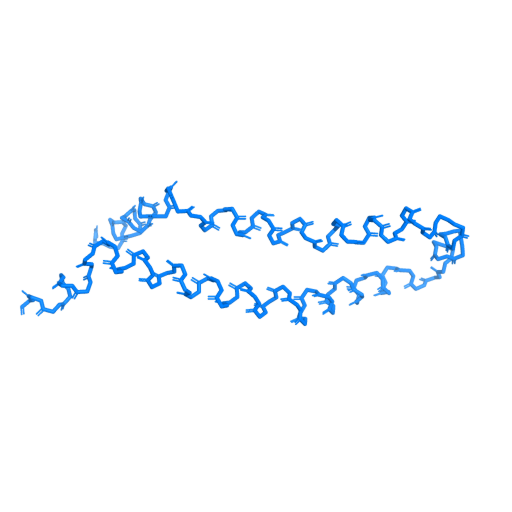ATOM 680 C CA . ILE A 1 85 ? -11.669 3.486 15.027 1.00 85.25 85 ILE A CA 1
ATOM 681 C C . ILE A 1 85 ? -12.184 2.893 16.340 1.00 85.25 85 ILE A C 1
ATOM 683 O O . ILE A 1 85 ? -13.195 3.368 16.861 1.00 85.25 85 ILE A O 1
ATOM 687 N N . GLU A 1 86 ? -11.489 1.898 16.890 1.00 82.88 86 GLU A N 1
ATOM 688 C CA . GLU A 1 86 ? -11.916 1.240 18.128 1.00 82.88 86 GLU A CA 1
ATOM 689 C C . GLU A 1 86 ? -11.813 2.152 19.352 1.00 82.88 86 GLU A C 1
ATOM 691 O O . GLU A 1 86 ? -12.695 2.150 20.214 1.00 82.88 86 GLU A O 1
ATOM 696 N N . TYR A 1 87 ? -10.777 2.991 19.409 1.00 82.62 87 TYR A N 1
ATOM 697 C CA . TYR A 1 87 ? -10.639 3.998 20.455 1.00 82.62 87 TYR A CA 1
ATOM 698 C C . TYR A 1 87 ? -11.754 5.051 20.375 1.00 82.62 87 TYR A C 1
ATOM 700 O O . TYR A 1 87 ? -12.442 5.306 21.365 1.00 82.62 87 TYR A O 1
ATOM 708 N N . LYS A 1 88 ? -11.994 5.626 19.187 1.00 81.38 88 LYS A N 1
ATOM 709 C CA . LYS A 1 88 ? -13.005 6.679 18.982 1.00 81.38 88 LYS A CA 1
ATOM 710 C C . LYS A 1 88 ? -14.424 6.199 19.286 1.00 81.38 88 LYS A C 1
ATOM 712 O O . LYS A 1 88 ? -15.233 6.966 19.803 1.00 81.38 88 LYS A O 1
ATOM 717 N N . ASN A 1 89 ? -14.722 4.940 18.982 1.00 79.38 89 ASN A N 1
ATOM 718 C CA . ASN A 1 89 ? -16.042 4.359 19.213 1.00 79.38 89 ASN A CA 1
ATOM 719 C C . ASN A 1 89 ? -16.239 3.834 20.645 1.00 79.38 89 ASN A C 1
ATOM 721 O O . ASN A 1 89 ? -17.301 3.292 20.938 1.00 79.38 89 ASN A O 1
ATOM 725 N N . ASN A 1 90 ? -15.261 4.010 21.548 1.00 78.19 90 ASN A N 1
ATOM 726 C CA . ASN A 1 90 ? -15.278 3.472 22.915 1.00 78.19 90 ASN A CA 1
ATOM 727 C C . ASN A 1 90 ? -15.561 1.955 22.979 1.00 78.19 90 ASN A C 1
ATOM 729 O O . ASN A 1 90 ? -15.997 1.455 24.018 1.00 78.19 90 ASN A O 1
ATOM 733 N N . THR A 1 91 ? -15.308 1.205 21.904 1.00 71.94 91 THR A N 1
ATOM 734 C CA . THR A 1 91 ? -15.686 -0.213 21.808 1.00 71.94 91 THR A CA 1
ATOM 735 C C . THR A 1 91 ? -14.967 -1.061 22.858 1.00 71.94 91 THR A C 1
ATOM 737 O O . THR A 1 91 ? -15.540 -2.003 23.395 1.00 71.94 91 THR A O 1
ATOM 740 N N . TRP A 1 92 ? -13.744 -0.672 23.235 1.00 67.12 92 TRP A N 1
ATOM 741 C CA . TRP A 1 92 ? -12.990 -1.307 24.321 1.00 67.12 92 TRP A CA 1
ATOM 742 C C . TRP A 1 92 ? -13.727 -1.267 25.662 1.00 67.12 92 TRP A C 1
ATOM 744 O O . TRP A 1 92 ? -13.652 -2.221 26.428 1.00 67.12 92 TRP A O 1
ATOM 754 N N . LYS A 1 93 ? -14.498 -0.207 25.940 1.00 64.31 93 LYS A N 1
ATOM 755 C CA . LYS A 1 93 ? -15.303 -0.132 27.168 1.00 64.31 93 LYS A CA 1
ATOM 756 C C . LYS A 1 93 ? -16.449 -1.140 27.130 1.00 64.31 93 LYS A C 1
ATOM 758 O O . LYS A 1 93 ? -16.675 -1.806 28.125 1.00 64.31 93 LYS A O 1
ATOM 763 N N . GLN A 1 94 ? -17.099 -1.324 25.979 1.00 64.56 94 GLN A N 1
ATOM 764 C CA . GLN A 1 94 ? -18.164 -2.325 25.819 1.00 64.56 94 GLN A CA 1
ATOM 765 C C . GLN A 1 94 ? -17.668 -3.766 26.014 1.00 64.56 94 GLN A C 1
ATOM 767 O O . GLN A 1 94 ? -18.459 -4.630 26.376 1.00 64.56 94 GLN A O 1
ATOM 772 N N . LEU A 1 95 ? -16.376 -4.023 25.787 1.00 69.00 95 LEU A N 1
ATOM 773 C CA . LEU A 1 95 ? -15.763 -5.343 25.947 1.00 69.00 95 LEU A CA 1
ATOM 774 C C . LEU A 1 95 ? -15.379 -5.649 27.407 1.00 69.00 95 LEU A C 1
ATOM 776 O O . LEU A 1 95 ? -15.341 -6.810 27.798 1.00 69.00 95 LEU A O 1
ATOM 780 N N . HIS A 1 96 ? -15.113 -4.618 28.216 1.00 71.62 96 HIS A N 1
ATOM 781 C CA . HIS A 1 96 ? -14.676 -4.756 29.611 1.00 71.62 96 HIS A CA 1
ATOM 782 C C . HIS A 1 96 ? -15.774 -4.492 30.656 1.00 71.62 96 HIS A C 1
ATOM 784 O O . HIS A 1 96 ? -15.502 -4.621 31.845 1.00 71.62 96 HIS A O 1
ATOM 790 N N . THR A 1 97 ? -16.990 -4.113 30.247 1.00 60.53 97 THR A N 1
ATOM 791 C CA . THR A 1 97 ? -18.116 -3.832 31.163 1.00 60.53 97 THR A CA 1
ATOM 792 C C . THR A 1 97 ? -19.173 -4.941 31.211 1.00 60.53 97 THR A C 1
ATOM 794 O O . THR A 1 97 ? -20.304 -4.663 31.604 1.00 60.53 97 THR A O 1
ATOM 797 N N . THR A 1 98 ? -18.855 -6.157 30.761 1.00 50.91 98 THR A N 1
ATOM 798 C CA . THR A 1 98 ? -19.716 -7.339 30.974 1.00 50.91 98 THR A CA 1
ATOM 799 C C . THR A 1 98 ? -19.679 -7.826 32.409 1.00 50.91 98 THR A C 1
ATOM 801 O O . THR A 1 98 ? -18.563 -7.877 32.971 1.00 50.91 98 THR A O 1
#

Sequence (98 aa):
MNFVKSLQSEWLKKKRSLAAWLVIGGAFFTPSIILFSRIKNAHKLTTLYGAPDFWIKLWNQTWESMAVFLLPIGIILGVGLLTQIEYKNNTWKQLHTT

Secondary structure (DSSP, 8-state):
-HHHHHHHHHHHHHTTSTHHHHHHHHHHHHHHHHHHHHHHTGGGHHHHHT-TTHHHHHHHHHHHHIIIIIHHHHHHHHHHHHHHHHHHTTHHHHHH--

pLDDT: mean 81.93, std 8.17, range [50.91, 91.12]